Protein AF-A0A927MY22-F1 (afdb_monomer)

Radius of gyration: 15.6 Å; Cα contacts (8 Å, |Δi|>4): 80; chains: 1; bounding box: 30×40×38 Å

pLDDT: mean 83.77, std 19.26, range [38.16, 97.56]

Organism: NCBI:txid648752

Mean predicted aligned error: 8.42 Å

Foldseek 3Di:
DDDDDDPPFKDKDKDKDDPVPVVVVVVCVVVPWDFDDWDQDPVGIMTMTMDIGGPPPD

Secondary structure (DSSP, 8-state):
-------TTEEEEEEEE-TT-HHHHHHHHHTT-EEEEEEEETTEEEEEEEEEEE----

Structure (mmCIF, N/CA/C/O backbone):
data_AF-A0A927MY22-F1
#
_entry.id   AF-A0A927MY22-F1
#
loop_
_atom_site.group_PDB
_atom_site.id
_atom_site.type_symbol
_atom_site.label_atom_id
_atom_site.label_alt_id
_atom_site.label_comp_id
_atom_site.label_asym_id
_atom_site.label_entity_id
_atom_site.label_seq_id
_atom_site.pdbx_PDB_ins_code
_atom_site.Cartn_x
_atom_site.Cartn_y
_atom_site.Cartn_z
_atom_site.occupancy
_atom_site.B_iso_or_equiv
_atom_site.auth_seq_id
_atom_site.auth_comp_id
_atom_site.auth_asym_id
_atom_site.auth_atom_id
_atom_site.pdbx_PDB_model_num
ATOM 1 N N . MET A 1 1 ? -9.386 30.802 29.465 1.00 41.03 1 MET A N 1
ATOM 2 C CA . MET A 1 1 ? -9.764 30.694 28.042 1.00 41.03 1 MET A CA 1
ATOM 3 C C . MET A 1 1 ? -9.560 29.243 27.649 1.00 41.03 1 MET A C 1
ATOM 5 O O . MET A 1 1 ? -8.425 28.795 27.615 1.00 41.03 1 MET A O 1
ATOM 9 N N . ALA A 1 2 ? -10.649 28.479 27.567 1.00 38.16 2 ALA A N 1
ATOM 10 C CA . ALA A 1 2 ? -10.610 27.037 27.358 1.00 38.16 2 ALA A CA 1
ATOM 11 C C . ALA A 1 2 ? -10.430 26.740 25.865 1.00 38.16 2 ALA A C 1
ATOM 13 O O . ALA A 1 2 ? -11.229 27.206 25.054 1.00 38.16 2 ALA A O 1
ATOM 14 N N . CYS A 1 3 ? -9.396 25.980 25.506 1.00 50.53 3 CYS A N 1
ATOM 15 C CA . CYS A 1 3 ? -9.335 25.352 24.194 1.00 50.53 3 CYS A CA 1
ATOM 16 C C . CYS A 1 3 ? -10.398 24.252 24.164 1.00 50.53 3 CYS A C 1
ATOM 18 O O . CYS A 1 3 ? -10.369 23.302 24.944 1.00 50.53 3 CYS A O 1
ATOM 20 N N . VAL A 1 4 ? -11.383 24.478 23.308 1.00 49.78 4 VAL A N 1
ATOM 21 C CA . VAL A 1 4 ? -12.552 23.649 23.049 1.00 49.78 4 VAL A CA 1
ATOM 22 C C . VAL A 1 4 ? -12.133 22.430 22.224 1.00 49.78 4 VAL A C 1
ATOM 24 O O . VAL A 1 4 ? -11.489 22.599 21.196 1.00 49.78 4 VAL A O 1
ATOM 27 N N . GLY A 1 5 ? -12.566 21.236 22.635 1.00 44.53 5 GLY A N 1
ATOM 28 C CA . GLY A 1 5 ? -12.743 20.089 21.736 1.00 44.53 5 GLY A CA 1
ATOM 29 C C . GLY A 1 5 ? -11.554 19.131 21.608 1.00 44.53 5 GLY A C 1
ATOM 30 O O . GLY A 1 5 ? -10.599 19.373 20.887 1.00 44.53 5 GLY A O 1
ATOM 31 N N . THR A 1 6 ? -11.679 17.996 22.286 1.00 50.09 6 THR A N 1
ATOM 32 C CA . THR A 1 6 ? -11.172 16.658 21.933 1.00 50.09 6 THR A CA 1
ATOM 33 C C . THR A 1 6 ? -10.786 16.434 20.455 1.00 50.09 6 THR A C 1
ATOM 35 O O . THR A 1 6 ? -11.631 16.058 19.648 1.00 50.09 6 THR A O 1
ATOM 38 N N . ASP A 1 7 ? -9.497 16.548 20.127 1.00 47.62 7 ASP A N 1
ATOM 39 C CA . ASP A 1 7 ? -8.881 15.958 18.916 1.00 47.62 7 ASP A CA 1
ATOM 40 C C . ASP A 1 7 ? -7.783 14.928 19.277 1.00 47.62 7 ASP A C 1
ATOM 42 O O . ASP A 1 7 ? -7.005 14.479 18.437 1.00 47.62 7 ASP A O 1
ATOM 46 N N . CYS A 1 8 ? -7.721 14.513 20.549 1.00 51.12 8 CYS A N 1
ATOM 47 C CA . CYS A 1 8 ? -6.738 13.546 21.054 1.00 51.12 8 CYS A CA 1
ATOM 48 C C . CYS A 1 8 ? -7.058 12.080 20.711 1.00 51.12 8 CYS A C 1
ATOM 50 O O . CYS A 1 8 ? -6.235 11.212 20.984 1.00 51.12 8 CYS A O 1
ATOM 52 N N . ASP A 1 9 ? -8.206 11.793 20.090 1.00 54.06 9 ASP A N 1
ATOM 53 C CA . ASP A 1 9 ? -8.674 10.418 19.867 1.00 54.06 9 ASP A CA 1
ATOM 54 C C . ASP A 1 9 ? -8.450 9.891 18.439 1.00 54.06 9 ASP A C 1
ATOM 56 O O . ASP A 1 9 ? -9.014 8.875 18.029 1.00 54.06 9 ASP A O 1
ATOM 60 N N . ARG A 1 10 ? -7.632 10.577 17.631 1.00 63.75 10 ARG A N 1
ATOM 61 C CA . ARG A 1 10 ? -7.349 10.175 16.245 1.00 63.75 10 ARG A CA 1
ATOM 62 C C . ARG A 1 10 ? -5.883 9.810 16.060 1.00 63.75 10 ARG A C 1
ATOM 64 O O . ARG A 1 10 ? -5.047 10.653 15.757 1.00 63.75 10 ARG A O 1
ATOM 71 N N . THR A 1 11 ? -5.566 8.520 16.175 1.00 79.19 11 THR A N 1
ATOM 72 C CA . THR A 1 11 ? -4.224 8.028 15.822 1.00 79.19 11 THR A CA 1
ATOM 73 C C . THR A 1 11 ? -4.162 7.746 14.322 1.00 79.19 11 THR A C 1
ATOM 75 O O . THR A 1 11 ? -4.798 6.808 13.838 1.00 79.19 11 THR A O 1
ATOM 78 N N . ARG A 1 12 ? -3.375 8.526 13.570 1.00 85.94 12 ARG A N 1
ATOM 79 C CA . ARG A 1 12 ? -3.091 8.257 12.149 1.00 85.94 12 ARG A CA 1
ATOM 80 C C . ARG A 1 12 ? -1.900 7.303 12.022 1.00 85.94 12 ARG A C 1
ATOM 82 O O . ARG A 1 12 ? -0.827 7.569 12.555 1.00 85.94 12 ARG A O 1
ATOM 89 N N . ARG A 1 13 ? -2.070 6.195 11.297 1.00 91.06 13 ARG A N 1
ATOM 90 C CA . ARG A 1 13 ? -0.976 5.301 10.876 1.00 91.06 13 ARG A CA 1
ATOM 91 C C . ARG A 1 13 ? -0.742 5.462 9.380 1.00 91.06 13 ARG A C 1
ATOM 93 O O . ARG A 1 13 ? -1.708 5.555 8.627 1.00 91.06 13 ARG A O 1
ATOM 100 N N . ALA A 1 14 ? 0.521 5.469 8.966 1.00 93.94 14 ALA A N 1
ATOM 101 C CA . ALA A 1 14 ? 0.932 5.595 7.571 1.00 93.94 14 ALA A CA 1
ATOM 102 C C . ALA A 1 14 ? 1.874 4.449 7.175 1.00 93.94 14 ALA A C 1
ATOM 104 O O . ALA A 1 14 ? 2.596 3.917 8.019 1.00 93.94 14 ALA A O 1
ATOM 105 N N . ALA A 1 15 ? 1.842 4.070 5.903 1.00 96.19 15 ALA A N 1
ATOM 106 C CA . ALA A 1 15 ? 2.730 3.090 5.291 1.00 96.19 15 ALA A CA 1
ATOM 107 C C . ALA A 1 15 ? 2.981 3.472 3.830 1.00 96.19 15 ALA A C 1
ATOM 109 O O . ALA A 1 15 ? 2.148 4.137 3.216 1.00 96.19 15 ALA A O 1
ATOM 110 N N . SER A 1 16 ? 4.094 3.021 3.256 1.00 96.50 16 SER A N 1
ATOM 111 C CA . SER A 1 16 ? 4.353 3.162 1.825 1.00 96.50 16 SER A CA 1
ATOM 112 C C . SER A 1 16 ? 4.669 1.818 1.177 1.00 96.50 16 SER A C 1
ATOM 114 O O . SER A 1 16 ? 5.227 0.914 1.802 1.00 96.50 16 SER A O 1
ATOM 116 N N . VAL A 1 17 ? 4.267 1.655 -0.082 1.00 97.25 17 VAL A N 1
ATOM 117 C CA . VAL A 1 17 ? 4.498 0.430 -0.854 1.00 97.25 17 VAL A CA 1
ATOM 118 C C . VAL A 1 17 ? 4.683 0.766 -2.329 1.00 97.25 17 VAL A C 1
ATOM 120 O O . VAL A 1 17 ? 4.029 1.659 -2.862 1.00 97.25 17 VAL A O 1
ATOM 123 N N . ARG A 1 18 ? 5.569 0.044 -3.020 1.00 96.38 18 ARG A N 1
ATOM 124 C CA . ARG A 1 18 ? 5.675 0.157 -4.482 1.00 96.38 18 ARG A CA 1
ATOM 125 C C . ARG A 1 18 ? 4.551 -0.633 -5.159 1.00 96.38 18 ARG A C 1
ATOM 127 O O . ARG A 1 18 ? 4.272 -1.744 -4.704 1.00 96.38 18 ARG A O 1
ATOM 134 N N . PRO A 1 19 ? 3.976 -0.156 -6.280 1.00 94.81 19 PRO A N 1
ATOM 135 C CA . PRO A 1 19 ? 2.906 -0.861 -6.992 1.00 94.81 19 PRO A CA 1
ATOM 136 C C . PRO A 1 19 ? 3.247 -2.310 -7.369 1.00 94.81 19 PRO A C 1
ATOM 138 O O . PRO A 1 19 ? 2.372 -3.170 -7.336 1.00 94.81 19 PRO A O 1
ATOM 141 N N . ALA A 1 20 ? 4.520 -2.592 -7.669 1.00 95.31 20 ALA A N 1
ATOM 142 C CA . ALA A 1 20 ? 4.996 -3.934 -8.009 1.00 95.31 20 ALA A CA 1
ATOM 143 C C . ALA A 1 20 ? 4.925 -4.933 -6.835 1.00 95.31 20 ALA A C 1
ATOM 145 O O . ALA A 1 20 ? 4.843 -6.140 -7.057 1.00 95.31 20 ALA A O 1
ATOM 146 N N . 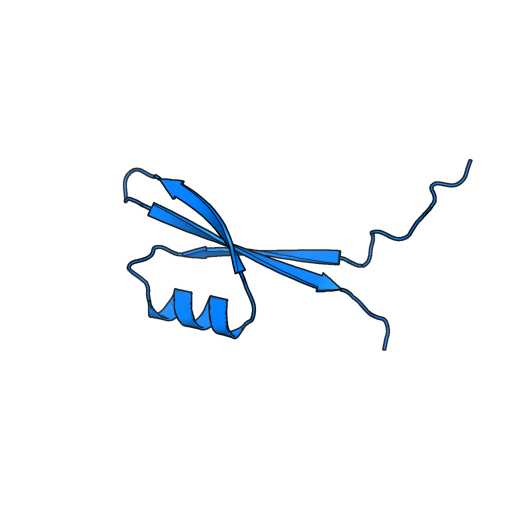ASN A 1 21 ? 4.920 -4.463 -5.580 1.00 96.31 21 ASN A N 1
ATOM 147 C CA . ASN A 1 21 ? 4.790 -5.327 -4.408 1.00 96.31 21 ASN A CA 1
ATOM 148 C C . ASN A 1 21 ? 3.308 -5.569 -4.071 1.00 96.31 21 ASN A C 1
ATOM 150 O O . ASN A 1 21 ? 2.752 -5.032 -3.107 1.00 96.31 21 ASN A O 1
ATOM 154 N N . LEU A 1 22 ? 2.669 -6.411 -4.887 1.00 95.44 22 LEU A N 1
ATOM 155 C CA . LEU A 1 22 ? 1.252 -6.760 -4.758 1.00 95.44 22 LEU A CA 1
ATOM 156 C C . LEU A 1 22 ? 0.919 -7.423 -3.413 1.00 95.44 22 LEU A C 1
ATOM 158 O O . LEU A 1 22 ? -0.177 -7.224 -2.891 1.00 95.44 22 LEU A O 1
ATOM 162 N N . GLY A 1 23 ? 1.851 -8.197 -2.843 1.00 97.50 23 GLY A N 1
ATOM 163 C CA . GLY A 1 23 ? 1.660 -8.883 -1.564 1.00 97.50 23 GLY A CA 1
ATOM 164 C C . GLY A 1 23 ? 1.488 -7.898 -0.411 1.00 97.50 23 GLY A C 1
ATOM 165 O O . GLY A 1 23 ? 0.469 -7.923 0.279 1.00 97.50 23 GLY A O 1
ATOM 166 N N . SER A 1 24 ? 2.443 -6.978 -0.250 1.00 96.75 24 SER A N 1
ATOM 167 C CA . SER A 1 24 ? 2.354 -5.930 0.769 1.00 96.75 24 SER A CA 1
ATOM 168 C C . SER A 1 24 ? 1.157 -5.013 0.525 1.00 96.75 24 SER A C 1
ATOM 170 O O . SER A 1 24 ? 0.427 -4.724 1.469 1.00 96.75 24 SER A O 1
ATOM 172 N N . ARG A 1 25 ? 0.884 -4.623 -0.730 1.00 95.50 25 ARG A N 1
ATOM 173 C CA . ARG A 1 25 ? -0.276 -3.782 -1.066 1.00 95.50 25 ARG A CA 1
ATOM 174 C C . ARG A 1 25 ? -1.597 -4.409 -0.608 1.00 95.50 25 ARG A C 1
ATOM 176 O O . ARG A 1 25 ? -2.364 -3.754 0.088 1.00 95.50 25 ARG A O 1
ATOM 183 N N . ARG A 1 26 ? -1.833 -5.686 -0.928 1.00 96.50 26 ARG A N 1
ATOM 184 C CA . ARG A 1 26 ? -3.056 -6.404 -0.523 1.00 96.50 26 ARG A CA 1
ATOM 185 C C . ARG A 1 26 ? -3.204 -6.503 0.992 1.00 96.50 26 ARG A C 1
ATOM 187 O O . ARG A 1 26 ? -4.318 -6.420 1.500 1.00 96.50 26 ARG A O 1
ATOM 194 N N . ILE A 1 27 ? -2.102 -6.691 1.720 1.00 97.31 27 ILE A N 1
ATOM 195 C CA . ILE A 1 27 ? -2.127 -6.719 3.189 1.00 97.31 27 ILE A CA 1
ATOM 196 C C . ILE A 1 27 ? -2.538 -5.349 3.733 1.00 97.31 27 ILE A C 1
ATOM 198 O O . ILE A 1 27 ? -3.425 -5.293 4.580 1.00 97.31 27 ILE A O 1
ATOM 202 N N . LEU A 1 28 ? -1.942 -4.263 3.226 1.00 96.12 28 LEU A N 1
ATOM 203 C CA . LEU A 1 28 ? -2.249 -2.890 3.647 1.00 96.12 28 LEU A CA 1
ATOM 204 C C . LEU A 1 28 ? -3.720 -2.527 3.375 1.00 96.12 28 LEU A C 1
ATOM 206 O O . LEU A 1 28 ? -4.395 -2.002 4.260 1.00 96.12 28 LEU A O 1
ATOM 210 N N . GLU A 1 29 ? -4.243 -2.892 2.202 1.00 94.31 29 GLU A N 1
ATOM 211 C CA . GLU A 1 29 ? -5.666 -2.745 1.862 1.00 94.31 29 GLU A CA 1
ATOM 212 C C . GLU A 1 29 ? -6.558 -3.573 2.810 1.00 94.31 29 GLU A C 1
ATOM 214 O O . GLU A 1 29 ? -7.542 -3.064 3.347 1.00 94.31 29 GLU A O 1
ATOM 219 N N . LYS A 1 30 ? -6.190 -4.832 3.104 1.00 96.69 30 LYS A N 1
ATOM 220 C CA . LYS A 1 30 ? -6.952 -5.723 4.001 1.00 96.69 30 LYS A CA 1
ATOM 221 C C . LYS A 1 30 ? -7.012 -5.217 5.444 1.00 96.69 30 LYS A C 1
ATOM 223 O O . LYS A 1 30 ? -8.022 -5.416 6.114 1.00 96.69 30 LYS A O 1
ATOM 2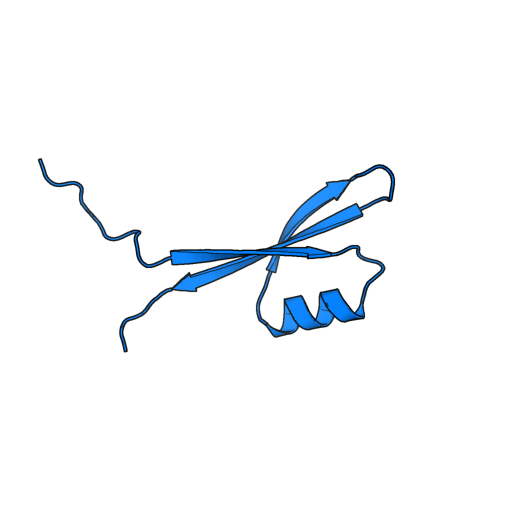28 N N . ILE A 1 31 ? -5.958 -4.561 5.931 1.00 94.19 31 ILE A N 1
ATOM 229 C CA . ILE A 1 31 ? -5.956 -3.921 7.258 1.00 94.19 31 ILE A CA 1
ATOM 230 C C . ILE A 1 31 ? -6.591 -2.522 7.238 1.00 94.19 31 ILE A C 1
ATOM 232 O O . ILE A 1 31 ? -6.477 -1.786 8.219 1.00 94.19 31 ILE A O 1
ATOM 236 N N . GLY A 1 32 ? -7.269 -2.145 6.152 1.00 94.62 32 GLY A N 1
ATOM 237 C CA . GLY A 1 32 ? -8.057 -0.920 6.055 1.00 94.62 32 GLY A CA 1
ATOM 238 C C . GLY A 1 32 ? -7.234 0.351 5.867 1.00 94.62 32 GLY A C 1
ATOM 239 O O . GLY A 1 32 ? -7.711 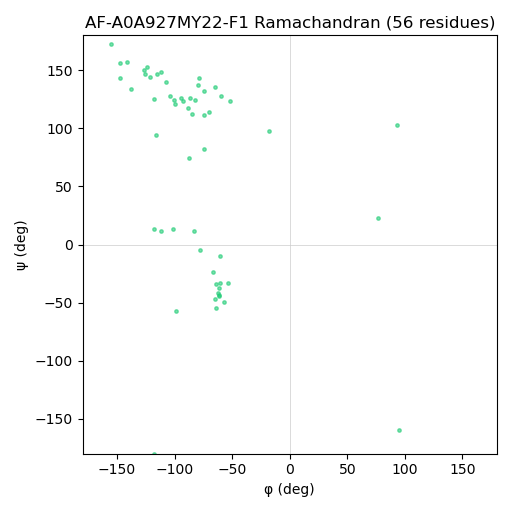1.423 6.233 1.00 94.62 32 GLY A O 1
ATOM 240 N N . MET A 1 33 ? -6.003 0.256 5.357 1.00 95.94 33 MET A N 1
ATOM 241 C CA . MET A 1 33 ? -5.284 1.444 4.895 1.00 95.94 33 MET A CA 1
ATOM 242 C C . MET A 1 33 ? -5.781 1.843 3.509 1.00 95.94 33 MET A C 1
ATOM 244 O O . MET A 1 33 ? -5.959 0.998 2.634 1.00 95.94 33 MET A O 1
ATOM 248 N N . THR A 1 34 ? -5.977 3.141 3.307 1.00 95.69 34 THR A N 1
ATOM 249 C CA . THR A 1 34 ? -6.426 3.721 2.040 1.00 95.69 34 THR A CA 1
ATOM 250 C C . THR A 1 34 ? -5.307 4.536 1.415 1.00 95.69 34 THR A C 1
ATOM 252 O O . THR A 1 34 ? -4.493 5.118 2.133 1.00 95.69 34 THR A O 1
ATOM 255 N N . LEU A 1 35 ? -5.267 4.586 0.084 1.00 96.25 35 LEU A N 1
ATOM 256 C CA . LEU A 1 35 ? -4.337 5.450 -0.639 1.00 96.25 35 LEU A CA 1
ATOM 257 C C . LEU A 1 35 ? -4.592 6.915 -0.258 1.00 96.25 35 L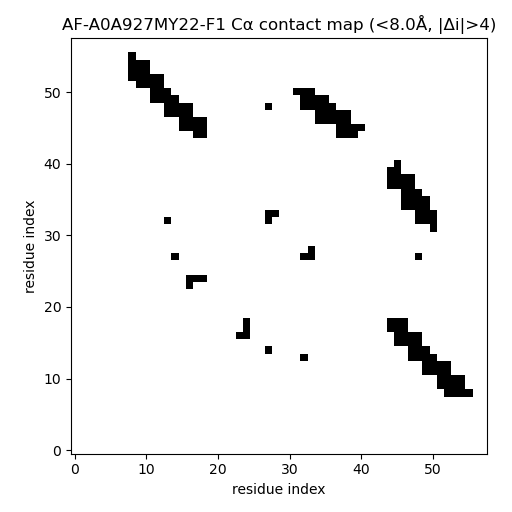EU A C 1
ATOM 259 O O . LEU A 1 35 ? -5.729 7.374 -0.321 1.00 96.25 35 LEU A O 1
ATOM 263 N N . ASP A 1 36 ? -3.536 7.611 0.150 1.00 95.19 36 ASP A N 1
ATOM 264 C CA . ASP A 1 36 ? -3.550 9.035 0.490 1.00 95.19 36 ASP A CA 1
ATOM 265 C C . ASP A 1 36 ? -3.041 9.855 -0.699 1.00 95.19 36 ASP A C 1
ATOM 267 O O . ASP A 1 36 ? -3.756 10.682 -1.256 1.00 95.19 36 ASP A O 1
ATOM 271 N N . HIS A 1 37 ? -1.821 9.558 -1.147 1.00 96.62 37 HIS A N 1
ATOM 272 C CA . HIS A 1 37 ? -1.199 10.177 -2.312 1.00 96.62 37 HIS A CA 1
ATOM 273 C C . HIS A 1 37 ? -0.134 9.250 -2.918 1.00 96.62 37 HIS A C 1
ATOM 275 O O . HIS A 1 37 ? 0.189 8.190 -2.371 1.00 96.62 37 HIS A O 1
ATOM 281 N N . CYS A 1 38 ? 0.388 9.638 -4.079 1.00 97.50 38 CYS A N 1
ATOM 282 C CA . CYS A 1 38 ? 1.489 8.958 -4.753 1.00 97.50 38 CYS A CA 1
ATOM 283 C C . CYS A 1 38 ? 2.645 9.940 -4.932 1.00 97.50 38 CYS A C 1
ATOM 285 O O . CYS A 1 38 ? 2.408 11.111 -5.223 1.00 97.50 38 CYS A O 1
ATOM 287 N N . GLU A 1 39 ? 3.872 9.448 -4.816 1.00 97.44 39 GLU A N 1
ATOM 288 C CA . GLU A 1 39 ? 5.076 10.200 -5.173 1.00 97.44 39 GLU A CA 1
ATOM 289 C C . GLU A 1 39 ? 5.896 9.409 -6.193 1.00 97.44 39 GLU A C 1
ATOM 291 O O . GLU A 1 39 ? 5.842 8.179 -6.229 1.00 97.44 39 GLU A O 1
ATOM 296 N N . GLU A 1 40 ? 6.664 10.111 -7.020 1.00 97.44 40 GLU A N 1
ATOM 297 C CA . GLU A 1 40 ? 7.619 9.510 -7.950 1.00 97.44 40 GLU A CA 1
ATOM 298 C C . GLU A 1 40 ? 9.037 9.683 -7.403 1.00 97.44 40 GLU A C 1
ATOM 300 O O . GLU A 1 40 ? 9.455 10.798 -7.087 1.00 97.44 40 GLU A O 1
ATOM 305 N N . ASP A 1 41 ? 9.790 8.58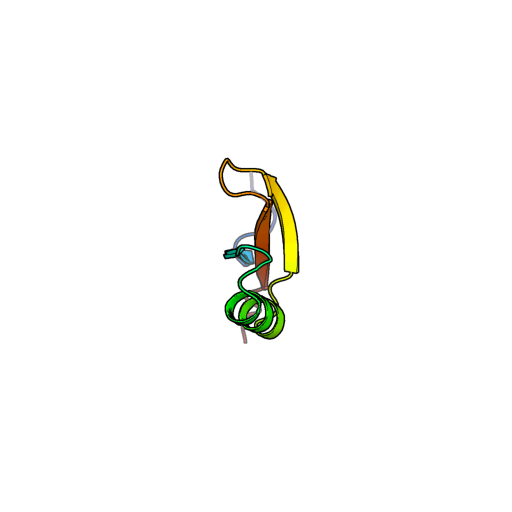5 -7.311 1.00 93.50 41 ASP A N 1
ATOM 306 C CA . ASP A 1 41 ? 11.218 8.612 -7.002 1.00 93.50 41 ASP A CA 1
ATOM 307 C C . ASP A 1 41 ? 12.058 8.034 -8.155 1.00 93.50 41 ASP A C 1
ATOM 309 O O . ASP A 1 41 ? 11.555 7.595 -9.187 1.00 93.50 41 ASP A O 1
ATOM 313 N N . HIS A 1 42 ? 13.380 8.006 -7.984 1.00 94.88 42 HIS A N 1
ATOM 314 C CA . HIS A 1 42 ? 14.324 7.450 -8.965 1.00 94.88 42 HIS A CA 1
ATOM 315 C C . HIS A 1 42 ? 14.111 5.951 -9.280 1.00 94.88 42 HIS A C 1
ATOM 317 O O . HIS A 1 42 ? 14.732 5.420 -10.198 1.00 94.88 42 HIS A O 1
ATOM 323 N N . LYS A 1 43 ? 13.268 5.251 -8.516 1.00 90.88 43 LYS A N 1
ATOM 324 C CA . LYS A 1 43 ? 12.880 3.844 -8.688 1.00 90.88 43 LYS A CA 1
ATOM 325 C C . LYS A 1 43 ? 11.399 3.707 -9.101 1.00 90.88 43 LYS A C 1
ATOM 327 O O . LYS A 1 43 ? 10.872 2.591 -9.076 1.00 90.88 43 LYS A O 1
ATOM 332 N N . GLY A 1 44 ? 10.737 4.807 -9.469 1.00 94.06 44 GLY A N 1
ATOM 333 C CA . GLY A 1 44 ? 9.347 4.878 -9.927 1.00 94.06 44 GLY A CA 1
ATOM 334 C C . GLY A 1 44 ? 8.342 5.218 -8.824 1.00 94.06 44 GLY A C 1
ATOM 335 O O . GLY A 1 44 ? 8.699 5.721 -7.759 1.00 94.06 44 GLY A O 1
ATOM 336 N N . THR A 1 45 ? 7.073 4.894 -9.064 1.00 97.12 45 THR A N 1
ATOM 337 C CA . THR A 1 45 ? 5.967 5.281 -8.184 1.00 97.12 45 THR A CA 1
ATOM 338 C C . THR A 1 45 ? 6.048 4.633 -6.799 1.00 97.12 45 THR A C 1
ATOM 340 O O . THR A 1 45 ? 6.233 3.416 -6.657 1.00 97.12 45 THR A O 1
ATOM 343 N N . LEU A 1 46 ? 5.803 5.435 -5.767 1.00 97.38 46 LEU A N 1
ATOM 344 C CA . LEU A 1 46 ? 5.610 5.023 -4.385 1.00 97.38 46 LEU A CA 1
ATOM 345 C C . LEU A 1 46 ? 4.196 5.411 -3.933 1.00 97.38 46 LEU A C 1
ATOM 347 O O . LEU A 1 46 ? 3.782 6.563 -4.046 1.00 97.38 46 LEU A O 1
ATOM 351 N N . LEU A 1 47 ? 3.440 4.435 -3.433 1.00 97.56 47 LEU A N 1
ATOM 352 C CA . LEU A 1 47 ? 2.085 4.641 -2.929 1.00 97.56 47 LEU A CA 1
ATOM 353 C C . LEU A 1 47 ? 2.154 4.909 -1.430 1.00 97.56 47 LEU A C 1
ATOM 355 O O . LEU A 1 47 ? 2.663 4.060 -0.697 1.00 97.56 47 LEU A O 1
ATOM 359 N N . PHE A 1 48 ? 1.610 6.033 -0.973 1.00 97.38 48 PHE A N 1
ATOM 360 C CA . PHE A 1 48 ? 1.479 6.349 0.446 1.00 97.38 48 PHE A CA 1
ATOM 361 C C . PHE A 1 48 ? 0.055 6.052 0.897 1.00 97.38 48 PHE A C 1
ATOM 363 O O . PHE A 1 48 ? -0.909 6.595 0.361 1.00 97.38 48 PHE A O 1
ATOM 370 N N . LEU A 1 49 ? -0.088 5.166 1.879 1.00 97.00 49 LEU A N 1
ATOM 371 C CA . LEU A 1 49 ? -1.369 4.751 2.433 1.00 97.00 49 LEU A CA 1
ATOM 372 C C . LEU A 1 49 ? -1.480 5.184 3.887 1.00 97.00 49 LEU A C 1
ATOM 374 O O . LEU A 1 49 ? -0.499 5.175 4.632 1.00 97.00 49 LEU A O 1
ATOM 378 N N . SER A 1 50 ? -2.691 5.515 4.321 1.00 95.88 50 SER A N 1
ATOM 379 C CA . SER A 1 50 ? -2.948 5.845 5.717 1.00 95.88 50 SER A CA 1
ATOM 380 C C . SER A 1 50 ? -4.277 5.295 6.220 1.00 95.88 50 SER A C 1
ATOM 382 O O . SER A 1 50 ? -5.177 4.981 5.447 1.00 95.88 50 SER A O 1
ATOM 384 N N . ARG A 1 51 ? -4.376 5.133 7.540 1.00 93.75 51 ARG A N 1
ATOM 385 C CA . ARG A 1 51 ? -5.609 4.794 8.254 1.00 93.75 51 ARG A CA 1
ATOM 386 C C . ARG A 1 51 ? -5.683 5.632 9.521 1.00 93.75 51 ARG A C 1
ATOM 388 O O . ARG A 1 51 ? -4.702 5.711 10.263 1.00 93.75 51 ARG A 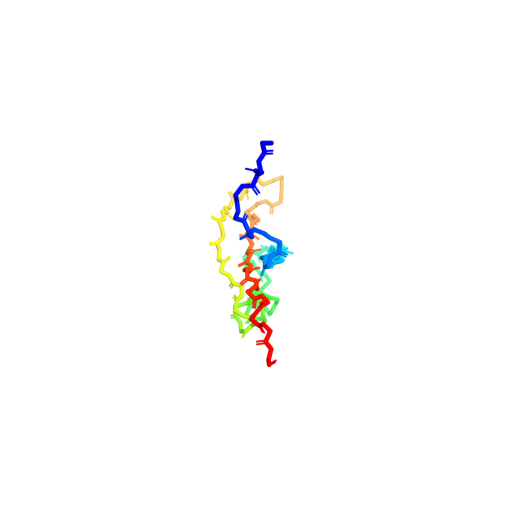O 1
ATOM 395 N N . THR A 1 52 ? -6.846 6.214 9.785 1.00 88.62 52 THR A N 1
ATOM 396 C CA . THR A 1 52 ? -7.124 6.925 11.037 1.00 88.62 52 THR A CA 1
ATOM 397 C C . THR A 1 52 ? -7.928 6.012 11.952 1.00 88.62 52 THR A C 1
ATOM 399 O O . THR A 1 52 ? -8.974 5.497 11.560 1.00 88.62 52 THR A O 1
ATOM 402 N N . PHE A 1 53 ? -7.426 5.789 13.162 1.00 81.25 53 PHE A N 1
ATOM 403 C CA . PHE A 1 53 ? -8.140 5.082 14.218 1.00 81.25 53 PHE A CA 1
ATOM 404 C C . PHE A 1 53 ? -8.838 6.108 15.096 1.00 81.25 53 PHE A C 1
ATOM 406 O O . PHE A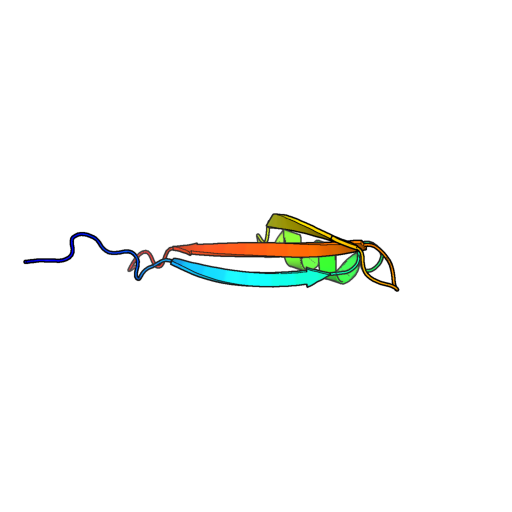 1 53 ? -8.178 7.021 15.585 1.00 81.25 53 PHE A O 1
ATOM 413 N N . SER A 1 54 ? -10.143 5.951 15.292 1.00 74.75 54 SER A N 1
ATOM 414 C CA . SER A 1 54 ? -10.872 6.657 16.341 1.00 74.75 54 SER A CA 1
ATOM 415 C C . SER A 1 54 ? -10.801 5.816 17.609 1.00 74.75 54 SER A C 1
ATOM 417 O O . SER A 1 54 ? -11.278 4.680 17.609 1.00 74.75 54 SER A O 1
ATOM 419 N N . THR A 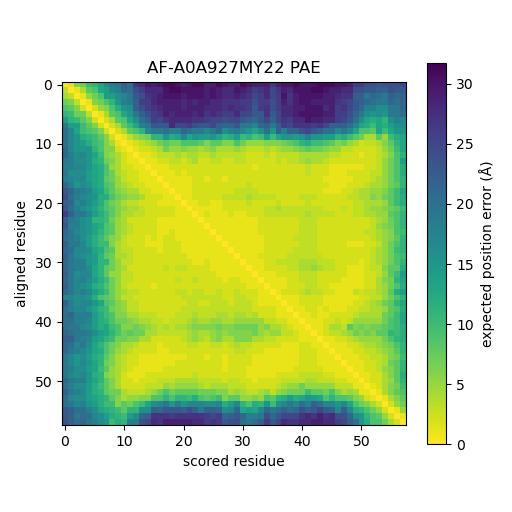1 55 ? -10.195 6.332 18.673 1.00 63.38 55 THR A N 1
ATOM 420 C CA . THR A 1 55 ? -10.302 5.738 20.008 1.00 63.38 55 THR A CA 1
ATOM 421 C C . THR A 1 55 ? -11.688 6.059 20.548 1.00 63.38 55 THR A C 1
ATOM 423 O O . THR A 1 55 ? -11.903 7.027 21.262 1.00 63.38 55 THR A O 1
ATOM 426 N N . VAL A 1 56 ? -12.676 5.261 20.149 1.00 58.38 56 VAL A N 1
ATOM 427 C CA . VAL A 1 56 ? -13.945 5.230 20.873 1.00 58.38 56 VAL A CA 1
ATOM 428 C C . VAL A 1 56 ? -13.661 4.448 22.153 1.00 58.38 56 VAL A C 1
ATOM 430 O O . VAL A 1 56 ? -13.340 3.262 22.071 1.00 58.38 56 VAL A O 1
ATOM 433 N N . SER A 1 57 ? -13.695 5.113 23.312 1.00 52.53 57 SER A N 1
ATOM 434 C CA . SER A 1 57 ? -13.683 4.423 24.609 1.00 52.53 57 SER A CA 1
ATOM 435 C C . SER A 1 57 ? -14.791 3.370 24.620 1.00 52.53 57 SER A C 1
A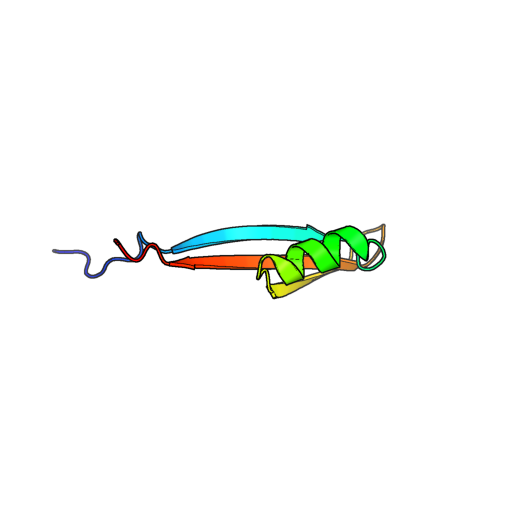TOM 437 O O . SER A 1 57 ? -15.943 3.699 24.331 1.00 52.53 57 SER A O 1
ATOM 439 N N . ALA A 1 58 ? -14.407 2.120 24.883 1.00 49.84 58 ALA A N 1
ATOM 440 C CA . ALA A 1 58 ? -15.311 0.983 25.046 1.00 49.84 58 ALA A CA 1
ATOM 441 C C . ALA A 1 58 ? -16.130 1.085 26.339 1.00 49.84 58 ALA A C 1
ATOM 443 O O . ALA A 1 58 ? -15.612 1.680 27.314 1.00 49.84 58 ALA A O 1
#

Sequence (58 aa):
MACVGTDCDRTRRAASVRPANLGSRRILEKIGMTLDHCEEDHKGTLLFLSRTFSTVSA

Nearest PDB structures (foldseek):
  3juw-assembly1_B  TM=9.054E-01  e=3.532E-02  Bordetella pertussis
  3juw-assembly1_A  TM=9.057E-01  e=6.091E-02  Bordetella pertussis
  3v8h-assembly2_C  TM=8.704E-01  e=1.124E-01  Burkholderia thailandensis E264
  3v8h-assembly1_D  TM=8.738E-01  e=1.580E-01  Burkholderia thailandensis E264
  3drx-assembly1_E  TM=5.724E-01  e=4.388E-01  Homo sapiens

Solvent-accessible surface area (backbone atoms only — not comparable to full-atom values): 3699 Å² total; per-residue (Å²): 135,81,87,78,76,94,72,86,43,60,54,75,47,75,51,75,45,44,78,87,46,55,68,62,48,53,51,43,47,71,75,59,34,40,83,72,54,74,49,79,51,102,87,44,63,36,38,34,28,35,34,74,43,72,66,72,85,127